Protein AF-A0A451ABX8-F1 (afdb_monomer)

Sequence (111 aa):
MRVTPPGTLITRYYCPTAHCTFSLLPDCLAARMPGTLAEVEEAVRLVEQAPSQEKACDNLRPEKELQGVLRWLRRRLDVVRSCLIILKGLFADRFADCAVTILAFSACLGV

Secondary structure (DSSP, 8-state):
-PPSSTT-PPPEEEETTTTEEEE---HHHHTT--S-HHHHHHHHHHHHHSSSHHHHHHHH-TTS-HHHHHHHHHHHHHHHHHHHHHHHHHTHHHHTT--SSHHHHHHHHT-

Mean predicted aligned error: 7.07 Å

Solvent-accessible surface area (backbone atoms only — not comparable to full-atom values): 6811 Å² total; per-residue (Å²): 132,87,69,53,56,81,85,73,80,68,56,73,45,77,40,76,91,76,73,43,76,51,66,63,69,54,64,65,67,69,67,72,54,75,56,53,71,65,58,52,51,50,56,47,51,47,35,77,74,32,98,36,65,70,65,28,41,66,78,72,49,77,92,49,60,66,72,63,48,50,55,59,47,49,60,50,50,55,52,52,43,51,51,42,51,50,50,32,65,76,39,36,96,81,28,69,87,48,58,79,43,69,71,43,48,27,62,76,71,74,99

Structure (mmCIF, N/CA/C/O backbone):
data_AF-A0A451ABX8-F1
#
_entry.id   AF-A0A451ABX8-F1
#
loop_
_atom_site.group_PDB
_atom_site.id
_atom_site.type_symbol
_atom_site.label_atom_id
_atom_site.label_alt_id
_atom_site.label_comp_id
_atom_site.label_asym_id
_atom_site.label_entity_id
_atom_site.label_seq_id
_atom_site.pdbx_PDB_ins_code
_atom_site.Cartn_x
_atom_site.Cartn_y
_atom_site.Cartn_z
_atom_site.occupancy
_atom_site.B_iso_or_equiv
_atom_site.auth_seq_id
_atom_site.auth_comp_id
_atom_site.auth_asym_id
_atom_site.auth_atom_id
_atom_site.pdbx_PDB_model_num
ATOM 1 N N . MET A 1 1 ? 21.087 3.468 -9.749 1.00 40.34 1 MET A N 1
ATOM 2 C CA . MET A 1 1 ? 20.291 2.836 -8.673 1.00 40.34 1 MET A CA 1
ATOM 3 C C . MET A 1 1 ? 19.511 1.683 -9.288 1.00 40.34 1 MET A C 1
ATOM 5 O O . MET A 1 1 ? 18.764 1.920 -10.228 1.00 40.34 1 MET A O 1
ATOM 9 N N . ARG A 1 2 ? 19.775 0.442 -8.857 1.00 48.91 2 ARG A N 1
ATOM 10 C CA . ARG A 1 2 ? 19.125 -0.773 -9.378 1.00 48.91 2 ARG A CA 1
ATOM 11 C C . ARG A 1 2 ? 17.651 -0.741 -8.952 1.00 48.91 2 ARG A C 1
ATOM 13 O O . ARG A 1 2 ? 17.368 -0.488 -7.786 1.00 48.91 2 ARG A O 1
ATOM 20 N N . VAL A 1 3 ? 16.745 -0.880 -9.913 1.00 58.97 3 VAL A N 1
ATOM 21 C CA . VAL A 1 3 ? 15.292 -0.839 -9.697 1.00 58.97 3 VAL A CA 1
ATOM 22 C C . VAL A 1 3 ? 14.863 -2.079 -8.898 1.00 58.97 3 VAL A C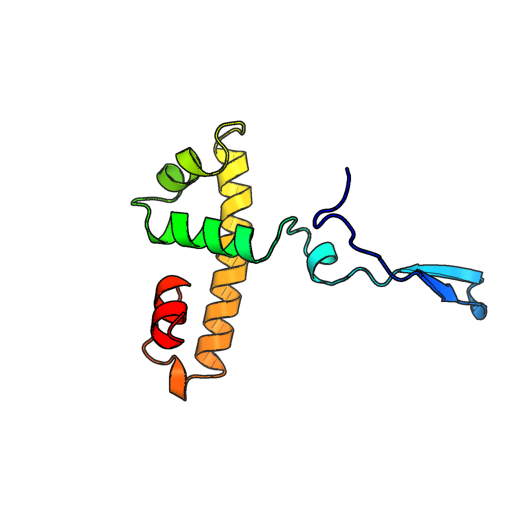 1
ATOM 24 O O . VAL A 1 3 ? 15.369 -3.170 -9.150 1.00 58.97 3 VAL A O 1
ATOM 27 N N . THR A 1 4 ? 13.953 -1.904 -7.939 1.00 61.81 4 THR A N 1
ATOM 28 C CA . THR A 1 4 ? 13.306 -2.981 -7.165 1.00 61.81 4 THR A CA 1
ATOM 29 C C . THR A 1 4 ? 11.886 -3.169 -7.711 1.00 61.81 4 THR A C 1
ATOM 31 O O . THR A 1 4 ? 11.221 -2.147 -7.901 1.00 61.81 4 THR A O 1
ATOM 34 N N . PRO A 1 5 ? 11.403 -4.408 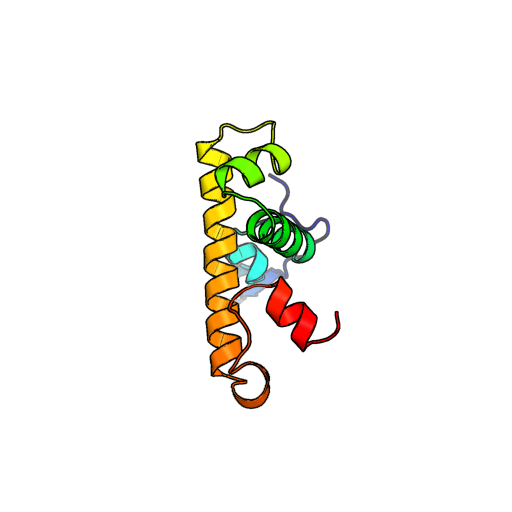-7.943 1.00 63.72 5 PRO A N 1
ATOM 35 C CA . PRO A 1 5 ? 11.988 -5.679 -7.505 1.00 63.72 5 PRO A CA 1
ATOM 36 C C . PRO A 1 5 ? 13.142 -6.198 -8.389 1.00 63.72 5 PRO A C 1
ATOM 38 O O . PRO A 1 5 ? 13.151 -5.967 -9.606 1.00 63.72 5 PRO A O 1
ATOM 41 N N . PRO A 1 6 ? 14.134 -6.897 -7.794 1.00 69.62 6 PRO A N 1
ATOM 42 C CA . PRO A 1 6 ? 15.216 -7.533 -8.542 1.00 69.62 6 PRO A CA 1
ATOM 43 C C . PRO A 1 6 ? 14.666 -8.478 -9.614 1.00 69.62 6 PRO A C 1
ATOM 45 O O . PRO A 1 6 ? 13.716 -9.211 -9.366 1.00 69.62 6 PRO A O 1
ATOM 48 N N . GLY A 1 7 ? 15.273 -8.475 -10.800 1.00 73.06 7 GLY A N 1
ATOM 49 C CA . GLY A 1 7 ? 14.855 -9.351 -11.899 1.00 73.06 7 GLY A CA 1
ATOM 50 C C . GLY A 1 7 ? 13.707 -8.811 -12.753 1.00 73.06 7 GLY A C 1
ATOM 51 O O . GLY A 1 7 ? 13.294 -9.493 -13.685 1.00 73.06 7 GLY A O 1
ATOM 52 N N . THR A 1 8 ? 13.221 -7.587 -12.502 1.00 74.12 8 THR A N 1
ATOM 53 C CA . THR A 1 8 ? 12.209 -6.981 -13.379 1.00 74.12 8 THR A CA 1
ATOM 54 C C . THR A 1 8 ? 12.773 -6.769 -14.785 1.00 74.12 8 THR A C 1
ATOM 56 O O . THR A 1 8 ? 13.687 -5.966 -14.987 1.00 74.12 8 THR A O 1
ATOM 59 N N . LEU A 1 9 ? 12.213 -7.485 -15.759 1.00 77.12 9 LEU A N 1
ATOM 60 C CA . LEU A 1 9 ? 12.510 -7.318 -17.176 1.00 77.12 9 LEU A CA 1
ATOM 61 C C . LEU A 1 9 ? 11.537 -6.294 -17.760 1.00 77.12 9 LEU A C 1
ATOM 63 O O . LEU A 1 9 ? 10.324 -6.449 -17.656 1.00 77.12 9 LEU A O 1
ATOM 67 N N . ILE A 1 10 ? 12.073 -5.235 -18.363 1.00 81.75 10 ILE A N 1
ATOM 68 C CA . ILE A 1 10 ? 11.269 -4.207 -19.026 1.00 81.75 10 ILE A CA 1
ATOM 69 C C . ILE A 1 10 ? 11.292 -4.501 -20.520 1.00 81.75 10 ILE A C 1
ATOM 71 O O . ILE A 1 10 ? 12.354 -4.440 -21.148 1.00 81.75 10 ILE A O 1
ATOM 75 N N . THR A 1 11 ? 10.130 -4.803 -21.094 1.00 84.62 11 THR A N 1
ATOM 76 C CA . THR A 1 11 ? 10.024 -5.072 -22.529 1.00 84.62 11 THR A CA 1
ATOM 77 C C . THR A 1 11 ? 10.423 -3.837 -23.332 1.00 84.62 11 THR A C 1
ATOM 79 O O . THR A 1 11 ? 9.928 -2.728 -23.097 1.00 84.62 11 THR A O 1
ATOM 82 N N . ARG A 1 12 ? 11.325 -4.041 -24.296 1.00 89.56 12 ARG A N 1
ATOM 83 C CA . ARG A 1 12 ? 11.752 -3.034 -25.267 1.00 89.56 12 ARG A CA 1
ATOM 84 C C . ARG A 1 12 ? 11.096 -3.302 -26.610 1.00 89.56 12 ARG A C 1
ATOM 86 O O . ARG A 1 12 ? 11.115 -4.429 -27.089 1.00 89.56 12 ARG A O 1
ATOM 93 N N . TYR A 1 13 ? 10.571 -2.248 -27.216 1.00 92.69 13 TYR A N 1
ATOM 94 C CA . TYR A 1 13 ? 9.921 -2.282 -28.517 1.00 92.69 13 TYR A CA 1
ATOM 95 C C . TYR A 1 13 ? 10.672 -1.366 -29.472 1.00 92.69 13 TYR A C 1
ATOM 97 O O . TYR A 1 13 ? 11.059 -0.260 -29.095 1.00 92.69 13 TYR A O 1
ATOM 105 N N . TYR A 1 14 ? 10.867 -1.822 -30.704 1.00 96.12 14 TYR A N 1
ATOM 106 C CA . TYR A 1 14 ? 11.411 -1.004 -31.779 1.00 96.12 14 TYR A CA 1
ATOM 107 C C . TYR A 1 14 ? 10.272 -0.523 -32.678 1.00 96.12 14 TYR A C 1
ATOM 109 O O . TYR A 1 14 ? 9.470 -1.328 -33.148 1.00 96.12 14 TYR A O 1
ATOM 117 N N . CYS A 1 15 ? 10.202 0.785 -32.914 1.00 96.12 15 CYS A N 1
ATOM 118 C CA . CYS A 1 15 ? 9.309 1.386 -33.893 1.00 96.12 15 CYS A CA 1
ATOM 119 C C . CYS A 1 15 ? 10.094 1.632 -35.192 1.00 96.12 15 CYS A C 1
ATOM 121 O O . CYS A 1 15 ? 10.927 2.543 -35.214 1.00 96.12 15 CYS A O 1
ATOM 123 N N . PRO A 1 16 ? 9.850 0.869 -36.276 1.00 96.75 16 PRO A N 1
ATOM 124 C CA . PRO A 1 16 ? 10.588 1.032 -37.528 1.00 96.75 16 PRO A CA 1
ATOM 125 C C . PRO A 1 16 ? 10.296 2.370 -38.210 1.00 96.75 16 PRO A C 1
ATOM 127 O O . PRO A 1 16 ? 11.212 2.985 -38.734 1.00 96.75 16 PRO A O 1
ATOM 130 N N . THR A 1 17 ? 9.059 2.868 -38.141 1.00 97.56 17 THR A N 1
ATOM 131 C CA . THR A 1 17 ? 8.660 4.143 -38.762 1.00 97.56 17 THR A CA 1
ATOM 132 C C . THR A 1 17 ? 9.343 5.348 -38.121 1.00 97.56 17 THR A C 1
ATOM 134 O O . THR A 1 17 ? 9.760 6.272 -38.810 1.00 97.56 17 THR A O 1
ATOM 137 N N . ALA A 1 18 ? 9.458 5.348 -36.793 1.00 95.56 18 ALA A N 1
ATOM 138 C CA . ALA A 1 18 ? 10.110 6.424 -36.047 1.00 95.56 18 ALA A CA 1
ATOM 139 C C . ALA A 1 18 ? 11.613 6.174 -35.832 1.00 95.56 18 ALA A C 1
ATOM 141 O O . ALA A 1 18 ? 12.283 6.994 -35.209 1.00 95.56 18 ALA A O 1
ATOM 142 N N . HIS A 1 19 ? 12.126 5.029 -36.297 1.00 95.38 19 HIS A N 1
ATOM 143 C CA . HIS A 1 19 ? 13.493 4.558 -36.077 1.00 95.38 19 HIS A CA 1
ATOM 144 C C . HIS A 1 19 ? 13.964 4.676 -34.617 1.00 95.38 19 HIS A C 1
ATOM 146 O O . HIS A 1 19 ? 15.111 5.032 -34.347 1.00 95.38 19 HIS A O 1
ATOM 152 N N . CYS A 1 20 ? 13.088 4.368 -33.657 1.00 96.12 20 CYS A N 1
ATOM 153 C CA . CYS A 1 20 ? 13.379 4.535 -32.236 1.00 96.12 20 CYS A CA 1
ATOM 154 C C . CYS A 1 20 ? 12.983 3.310 -31.408 1.00 96.12 20 CYS A C 1
ATOM 156 O O . CYS A 1 20 ? 12.086 2.545 -31.764 1.00 96.12 20 CYS A O 1
ATOM 158 N N . THR A 1 21 ? 13.659 3.136 -30.274 1.00 94.56 21 THR A N 1
ATOM 159 C CA . THR A 1 21 ? 13.332 2.103 -29.288 1.00 94.56 21 THR A CA 1
ATOM 160 C C . THR A 1 21 ? 12.639 2.753 -28.103 1.00 94.56 21 THR A C 1
ATOM 162 O O . THR A 1 21 ? 13.173 3.690 -27.511 1.00 94.56 21 THR A O 1
ATOM 165 N N . PHE A 1 22 ? 11.485 2.222 -27.716 1.00 90.25 22 PHE A N 1
ATOM 166 C CA . PHE A 1 22 ? 10.775 2.620 -26.506 1.00 90.25 22 PHE A CA 1
ATOM 167 C C . PHE A 1 22 ? 10.597 1.426 -25.567 1.00 90.25 22 PHE A C 1
ATOM 169 O O . PHE A 1 22 ? 10.915 0.279 -25.889 1.00 90.25 22 PHE A O 1
ATOM 176 N N . SER A 1 23 ? 10.171 1.691 -24.340 1.00 84.81 23 SER A N 1
ATOM 177 C CA . SER A 1 23 ? 9.953 0.666 -23.321 1.00 84.81 23 SER A CA 1
ATOM 178 C C . SER A 1 23 ? 8.610 0.907 -22.660 1.00 84.81 23 SER A C 1
ATOM 180 O O . SER A 1 23 ? 8.269 2.054 -22.380 1.00 84.81 23 SER A O 1
ATOM 182 N N . LEU A 1 24 ? 7.862 -0.163 -22.401 1.00 82.50 24 LEU A N 1
ATOM 183 C CA . LEU A 1 24 ? 6.648 -0.081 -21.594 1.00 82.50 24 LEU A CA 1
ATOM 184 C C . LEU A 1 24 ? 7.043 -0.390 -20.157 1.00 82.50 24 LEU A C 1
ATOM 186 O O . LEU A 1 24 ? 7.232 -1.548 -19.786 1.00 82.50 24 LEU A O 1
ATOM 190 N N . LEU A 1 25 ? 7.272 0.666 -19.380 1.00 78.69 25 LEU A N 1
ATOM 191 C CA . LEU A 1 25 ? 7.582 0.523 -17.967 1.00 78.69 25 LEU A CA 1
ATOM 192 C C . LEU A 1 25 ? 6.312 0.033 -17.251 1.00 78.69 25 LEU A C 1
ATOM 194 O O . LEU A 1 25 ? 5.286 0.695 -17.388 1.00 78.69 25 LEU A O 1
ATOM 198 N N . PRO A 1 26 ? 6.353 -1.082 -16.499 1.00 72.31 26 PRO A N 1
ATOM 199 C CA . PRO A 1 26 ? 5.215 -1.499 -15.689 1.00 72.31 26 PRO A CA 1
ATOM 200 C C . PRO A 1 26 ? 4.755 -0.367 -14.768 1.00 72.31 26 PRO A C 1
ATOM 202 O O . PRO A 1 26 ? 5.595 0.317 -14.175 1.00 72.31 26 PRO A O 1
ATOM 205 N N . ASP A 1 27 ? 3.443 -0.202 -14.603 1.00 68.19 27 ASP A N 1
ATOM 206 C CA . ASP A 1 27 ? 2.872 0.896 -13.812 1.00 68.19 27 ASP A CA 1
ATOM 207 C C . ASP A 1 27 ? 3.404 0.923 -12.377 1.00 68.19 27 ASP A C 1
ATOM 209 O O . ASP A 1 27 ? 3.664 1.993 -11.830 1.00 68.19 27 ASP A O 1
ATOM 213 N N . CYS A 1 28 ? 3.677 -0.243 -11.784 1.00 65.12 28 CYS A N 1
ATOM 214 C CA . CYS A 1 28 ? 4.282 -0.336 -10.455 1.00 65.12 28 CYS A CA 1
ATOM 215 C C . CYS A 1 28 ? 5.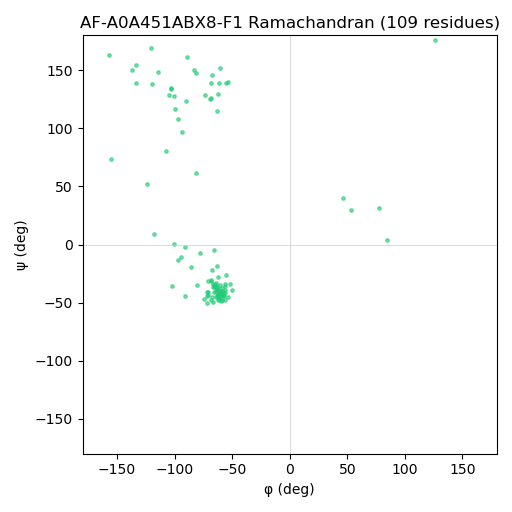677 0.317 -10.384 1.00 65.12 28 CYS A C 1
ATOM 217 O O . CYS A 1 28 ? 6.019 0.946 -9.382 1.00 65.12 28 CYS A O 1
ATOM 219 N N . LEU A 1 29 ? 6.464 0.241 -11.462 1.00 70.50 29 LEU A N 1
ATOM 220 C CA . LEU A 1 29 ? 7.752 0.923 -11.578 1.00 70.50 29 LEU A CA 1
ATOM 221 C C . LEU A 1 29 ? 7.585 2.402 -11.960 1.00 70.50 29 LEU A C 1
ATOM 223 O O . LEU A 1 29 ? 8.345 3.251 -11.485 1.00 70.50 29 LEU A O 1
ATOM 227 N N . ALA A 1 30 ? 6.584 2.726 -12.782 1.00 73.06 30 ALA A N 1
ATOM 228 C CA . ALA A 1 30 ? 6.267 4.097 -13.184 1.00 73.06 30 ALA A CA 1
ATOM 229 C C . ALA A 1 30 ? 5.720 4.946 -12.023 1.00 73.06 30 ALA A C 1
ATOM 231 O O . ALA A 1 30 ? 6.025 6.136 -11.934 1.00 73.06 30 ALA A O 1
ATOM 232 N N . ALA A 1 31 ? 5.007 4.326 -11.079 1.00 71.19 31 ALA A N 1
ATOM 233 C CA . ALA A 1 31 ? 4.437 4.959 -9.890 1.00 71.19 31 ALA A CA 1
ATOM 234 C C . ALA A 1 31 ? 5.490 5.481 -8.894 1.00 71.19 31 ALA A C 1
ATOM 236 O O . ALA A 1 31 ? 5.142 6.110 -7.893 1.00 71.19 31 ALA A O 1
ATOM 237 N N . ARG A 1 32 ? 6.789 5.234 -9.138 1.00 70.88 32 ARG A N 1
ATOM 238 C CA . ARG A 1 32 ? 7.906 5.638 -8.260 1.00 70.88 32 ARG A CA 1
ATOM 239 C C . ARG A 1 32 ? 7.717 5.177 -6.808 1.00 70.88 32 ARG A C 1
ATOM 241 O O . ARG A 1 32 ? 8.222 5.814 -5.879 1.00 70.88 32 ARG A O 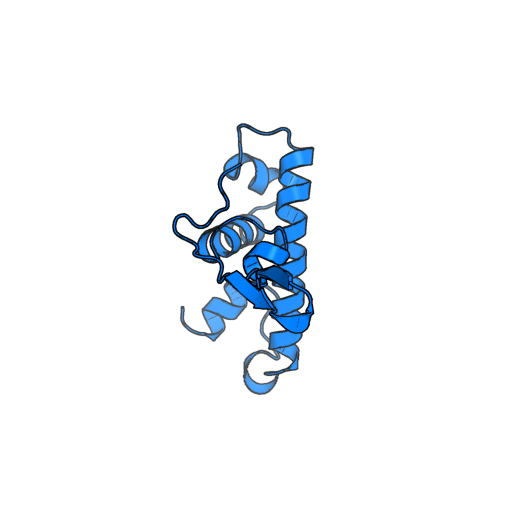1
ATOM 248 N N . MET A 1 33 ? 7.028 4.052 -6.618 1.00 75.38 33 MET A N 1
ATOM 249 C CA . MET A 1 33 ? 6.862 3.372 -5.339 1.00 75.38 33 MET A CA 1
ATOM 250 C C . MET A 1 33 ? 7.716 2.098 -5.351 1.00 75.38 33 MET A C 1
ATOM 252 O O . MET A 1 33 ? 7.206 1.020 -5.628 1.00 75.38 33 MET A O 1
ATOM 256 N N . PRO A 1 34 ? 9.037 2.204 -5.103 1.00 72.88 34 PRO A N 1
ATOM 257 C CA . PRO A 1 34 ? 9.906 1.035 -5.111 1.00 72.88 34 PRO A CA 1
ATOM 258 C C . PRO A 1 34 ? 9.565 0.122 -3.936 1.00 72.88 34 PRO A C 1
ATOM 260 O O . PRO A 1 34 ? 9.258 0.620 -2.850 1.00 72.88 34 PRO A O 1
ATOM 263 N N . GLY A 1 35 ? 9.702 -1.182 -4.138 1.00 77.12 35 GLY A N 1
ATOM 264 C CA . GLY A 1 35 ? 9.439 -2.201 -3.126 1.00 77.12 35 GLY A CA 1
ATOM 265 C C . GLY A 1 35 ? 8.456 -3.252 -3.622 1.00 77.12 35 GLY A C 1
ATOM 266 O O . GLY A 1 35 ? 7.946 -3.159 -4.739 1.00 77.12 35 GLY A O 1
ATOM 267 N N . THR A 1 36 ? 8.220 -4.271 -2.808 1.00 81.69 36 THR A N 1
ATOM 268 C CA . THR A 1 36 ? 7.203 -5.293 -3.089 1.00 81.69 36 THR A CA 1
ATOM 269 C C . THR A 1 36 ? 5.848 -4.887 -2.510 1.00 81.69 36 THR A C 1
ATOM 271 O O . THR A 1 36 ? 5.770 -4.041 -1.619 1.00 81.69 36 THR A O 1
ATOM 274 N N . LEU A 1 37 ? 4.765 -5.507 -2.993 1.00 84.25 37 LEU A N 1
ATOM 275 C CA . LEU A 1 37 ? 3.439 -5.321 -2.395 1.00 84.25 37 LEU A CA 1
ATOM 276 C C . LEU A 1 37 ? 3.441 -5.722 -0.911 1.00 84.25 37 LEU A C 1
ATOM 278 O O . LEU A 1 37 ? 2.906 -4.985 -0.092 1.00 84.25 37 LEU A O 1
ATOM 282 N N . ALA A 1 38 ? 4.124 -6.818 -0.567 1.00 87.50 38 ALA A N 1
ATOM 283 C CA . ALA A 1 38 ? 4.266 -7.287 0.811 1.00 87.50 38 ALA A CA 1
ATOM 284 C C . ALA A 1 38 ? 4.972 -6.259 1.713 1.00 87.50 38 ALA A C 1
ATOM 286 O O . ALA A 1 38 ? 4.546 -6.032 2.837 1.00 87.50 38 ALA A O 1
ATOM 287 N N . GLU A 1 39 ? 6.014 -5.583 1.219 1.00 87.25 39 GLU A N 1
ATOM 288 C CA . GLU A 1 39 ? 6.679 -4.505 1.968 1.00 87.25 39 GLU A CA 1
ATOM 289 C C . GLU A 1 39 ? 5.767 -3.289 2.182 1.00 87.25 39 GLU A C 1
ATOM 291 O O . GLU A 1 39 ? 5.858 -2.614 3.208 1.00 87.25 39 GLU A O 1
ATOM 296 N N . VAL A 1 40 ? 4.913 -2.969 1.204 1.00 89.69 40 VAL A N 1
ATOM 297 C CA . VAL A 1 40 ? 3.931 -1.885 1.338 1.00 89.69 40 VAL A CA 1
ATOM 298 C C . VAL A 1 40 ? 2.870 -2.261 2.366 1.00 89.69 40 VAL A C 1
ATOM 300 O O . VAL A 1 40 ? 2.587 -1.458 3.251 1.00 89.69 40 VAL A O 1
ATOM 303 N N . GLU A 1 41 ? 2.325 -3.472 2.268 1.00 91.31 41 GLU A N 1
ATOM 304 C CA . GLU A 1 41 ? 1.332 -4.006 3.198 1.00 91.31 41 GLU A CA 1
ATOM 305 C C . GLU A 1 41 ? 1.869 -4.033 4.630 1.00 91.31 41 GLU A C 1
ATOM 307 O O . GLU A 1 41 ? 1.224 -3.512 5.537 1.00 91.31 41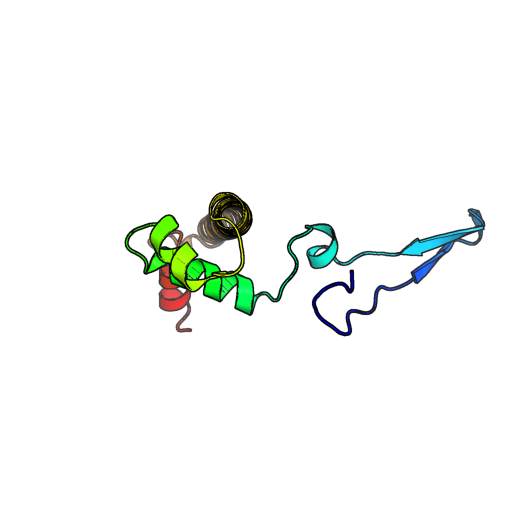 GLU A O 1
ATOM 312 N N . GLU A 1 42 ? 3.085 -4.543 4.825 1.00 91.44 42 GLU A N 1
ATOM 313 C CA . GLU A 1 42 ? 3.722 -4.602 6.137 1.00 91.44 42 GLU A CA 1
ATOM 314 C C . GLU A 1 42 ? 3.936 -3.212 6.739 1.00 91.44 42 GLU A C 1
ATOM 316 O O . GLU A 1 42 ? 3.617 -2.975 7.904 1.00 91.44 42 GLU A O 1
ATOM 321 N N . ALA A 1 43 ? 4.395 -2.250 5.933 1.00 91.06 43 ALA A N 1
ATOM 322 C CA . ALA A 1 43 ? 4.556 -0.878 6.397 1.00 91.06 43 ALA A CA 1
ATOM 323 C C . ALA A 1 43 ? 3.224 -0.246 6.828 1.00 91.06 43 ALA A C 1
ATOM 325 O O . ALA A 1 43 ? 3.193 0.508 7.799 1.00 91.06 43 ALA A O 1
ATOM 326 N N . VAL A 1 44 ? 2.128 -0.544 6.125 1.00 93.69 44 VAL A N 1
ATOM 327 C CA . VAL A 1 44 ? 0.795 -0.054 6.494 1.00 93.69 44 VAL A CA 1
ATOM 328 C C . VAL A 1 44 ? 0.290 -0.746 7.760 1.00 93.69 44 VAL A C 1
ATOM 330 O O . VAL A 1 44 ? -0.178 -0.053 8.660 1.00 93.69 44 VAL A O 1
ATOM 333 N N . ARG A 1 45 ? 0.451 -2.070 7.888 1.00 93.56 45 ARG A N 1
ATOM 334 C CA . ARG A 1 45 ? 0.067 -2.816 9.101 1.00 93.56 45 ARG A CA 1
ATOM 335 C C . ARG A 1 45 ? 0.761 -2.284 10.348 1.00 93.56 45 ARG A C 1
ATOM 337 O O . ARG A 1 45 ? 0.101 -2.058 11.359 1.00 93.56 45 ARG A O 1
ATOM 344 N N . LEU A 1 46 ? 2.063 -2.015 10.259 1.00 92.50 46 LEU A N 1
ATOM 345 C CA . LEU A 1 46 ? 2.827 -1.422 11.358 1.00 92.50 46 LEU A CA 1
ATOM 346 C C . LEU A 1 46 ? 2.262 -0.065 11.792 1.00 92.50 46 LEU A C 1
ATOM 348 O O . LEU A 1 46 ? 2.232 0.227 12.983 1.00 92.50 46 LEU A O 1
ATOM 352 N N . VAL A 1 47 ? 1.789 0.758 10.852 1.00 93.62 47 VAL A N 1
ATOM 353 C CA . VAL A 1 47 ? 1.155 2.046 11.174 1.00 93.62 47 VAL A CA 1
ATOM 354 C C . VAL A 1 47 ? -0.219 1.868 11.798 1.00 93.62 47 VAL A C 1
ATOM 356 O O . VAL A 1 47 ? -0.521 2.549 12.772 1.00 93.62 47 VAL A O 1
ATOM 35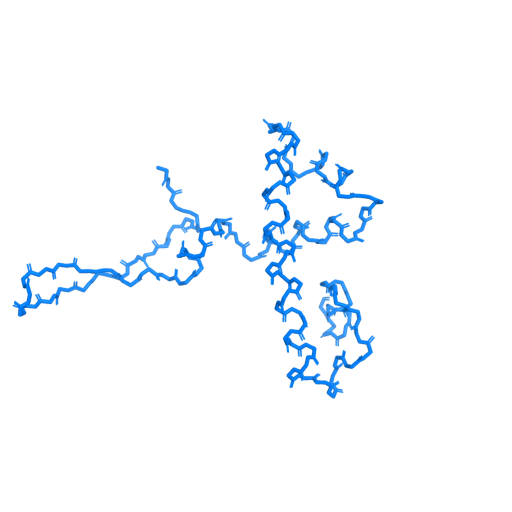9 N N . GLU A 1 48 ? -1.048 0.980 11.252 1.00 94.38 48 GLU A N 1
ATOM 360 C CA . GLU A 1 48 ? -2.403 0.732 11.759 1.00 94.38 48 GLU A CA 1
ATOM 361 C C . GLU A 1 48 ? -2.400 0.194 13.199 1.00 94.38 48 GLU A C 1
ATOM 363 O O . GLU A 1 48 ? -3.350 0.434 13.940 1.00 94.38 48 GLU A O 1
ATOM 368 N N . GLN A 1 49 ? -1.331 -0.499 13.606 1.00 92.62 49 GLN A N 1
ATOM 369 C CA . GLN A 1 49 ? -1.153 -1.044 14.958 1.00 92.62 49 GLN A CA 1
ATOM 370 C C . GLN A 1 49 ? -0.351 -0.127 15.894 1.00 92.62 49 GLN A C 1
ATOM 372 O O . GLN A 1 49 ? -0.282 -0.381 17.098 1.00 92.62 49 GLN A O 1
ATOM 377 N N . ALA A 1 50 ? 0.274 0.928 15.371 1.00 92.12 50 ALA A N 1
ATOM 378 C CA . ALA A 1 50 ? 1.063 1.851 16.171 1.00 92.12 50 ALA A CA 1
ATOM 379 C C . ALA A 1 50 ? 0.181 2.922 16.837 1.00 92.12 50 ALA A C 1
ATOM 381 O O . ALA A 1 50 ? -0.816 3.363 16.266 1.00 92.12 50 ALA A O 1
ATOM 382 N N . PRO A 1 51 ? 0.586 3.439 18.012 1.00 91.38 51 PRO A N 1
ATOM 383 C CA . PRO A 1 51 ? -0.119 4.546 18.658 1.00 91.38 51 PRO A CA 1
ATOM 384 C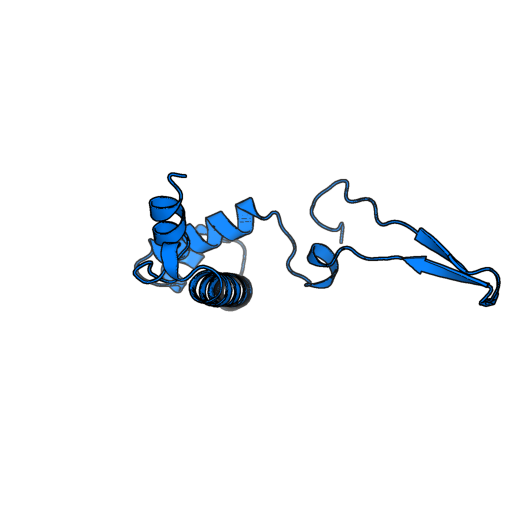 C . PRO A 1 51 ? 0.006 5.867 17.879 1.00 91.38 51 PRO A C 1
ATOM 386 O O . PRO A 1 51 ? -0.807 6.769 18.067 1.00 91.38 51 PRO A O 1
ATOM 389 N N . SER A 1 52 ? 1.026 6.006 17.023 1.00 88.88 52 SER A N 1
ATOM 390 C CA . SER A 1 52 ? 1.186 7.142 16.110 1.00 88.88 52 SER A CA 1
ATOM 391 C C . SER A 1 52 ? 2.065 6.779 14.906 1.00 88.88 52 SER A C 1
ATOM 393 O O . SER A 1 52 ? 2.823 5.805 14.944 1.00 88.88 52 SER A O 1
ATOM 395 N N . GLN A 1 53 ? 2.011 7.588 13.840 1.00 88.12 53 GLN A N 1
ATOM 396 C CA . GLN A 1 53 ? 2.869 7.393 12.660 1.00 88.12 53 GLN A CA 1
ATOM 397 C C . GLN A 1 53 ? 4.355 7.564 12.996 1.00 88.12 53 GLN A C 1
ATOM 399 O O . GLN A 1 53 ? 5.195 6.842 12.464 1.00 88.12 53 GLN A O 1
ATOM 404 N N . GLU A 1 54 ? 4.691 8.497 13.886 1.00 86.50 54 GLU A N 1
ATOM 405 C CA . GLU A 1 54 ? 6.059 8.727 14.357 1.00 86.50 54 GLU A CA 1
ATOM 406 C C . GLU A 1 54 ? 6.593 7.487 15.073 1.00 86.50 54 GLU A C 1
ATOM 408 O O . GLU A 1 54 ? 7.701 7.045 14.787 1.00 86.50 54 GLU A O 1
ATOM 413 N N . LYS A 1 55 ? 5.771 6.863 15.927 1.00 85.44 55 LYS A N 1
ATOM 414 C CA . LYS A 1 55 ? 6.134 5.621 16.618 1.00 85.44 55 LYS A CA 1
ATOM 415 C C . LYS A 1 55 ? 6.293 4.436 15.673 1.00 85.44 55 LYS A C 1
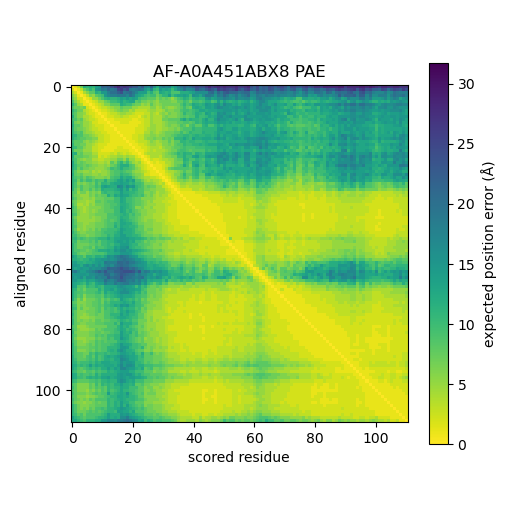ATOM 417 O O . LYS A 1 55 ? 7.161 3.601 15.896 1.00 85.44 55 LYS A O 1
ATOM 422 N N . ALA A 1 56 ? 5.513 4.375 14.596 1.00 87.19 56 ALA A N 1
ATOM 423 C CA . ALA A 1 56 ? 5.739 3.391 13.540 1.00 87.19 56 ALA A CA 1
ATOM 424 C C . ALA A 1 56 ? 7.070 3.629 12.801 1.00 87.19 56 ALA A C 1
ATOM 426 O O . ALA A 1 56 ? 7.739 2.671 12.413 1.00 87.19 56 ALA A O 1
ATOM 427 N N . CYS A 1 57 ? 7.481 4.891 12.617 1.00 84.38 57 CYS A N 1
ATOM 428 C CA . CYS A 1 57 ? 8.727 5.220 11.918 1.00 84.38 57 CYS A CA 1
ATOM 429 C C . CYS A 1 57 ? 9.974 4.717 12.651 1.00 84.38 57 CYS A C 1
ATOM 431 O O . CYS A 1 57 ? 10.910 4.299 11.966 1.00 84.38 57 CYS A O 1
ATOM 433 N N . ASP A 1 58 ? 9.955 4.690 13.991 1.00 80.81 58 ASP A N 1
ATOM 434 C CA . ASP A 1 58 ? 11.041 4.145 14.825 1.00 80.81 58 ASP A CA 1
ATOM 435 C C . ASP A 1 58 ? 11.424 2.711 14.385 1.00 80.81 58 ASP A C 1
ATOM 437 O O . ASP A 1 58 ? 12.598 2.345 14.402 1.00 80.81 58 ASP A O 1
ATOM 441 N N . ASN A 1 59 ? 10.448 1.922 13.913 1.00 75.62 59 ASN A N 1
ATOM 442 C CA . ASN A 1 59 ? 10.624 0.513 13.542 1.00 75.62 59 ASN A CA 1
ATOM 443 C C . ASN A 1 59 ? 10.851 0.271 12.037 1.00 75.62 59 ASN A C 1
ATOM 445 O O . ASN A 1 59 ? 11.215 -0.836 11.645 1.00 75.62 59 ASN A O 1
ATOM 449 N N . LEU A 1 60 ? 10.608 1.265 11.173 1.00 75.12 60 LEU A N 1
ATOM 450 C CA . LEU A 1 60 ? 10.566 1.065 9.716 1.00 75.12 60 LEU A CA 1
ATOM 451 C C . LEU A 1 60 ? 11.915 1.280 9.024 1.00 75.12 60 LEU A C 1
ATOM 453 O O . LEU A 1 60 ? 12.255 0.529 8.109 1.00 75.12 60 LEU A O 1
ATOM 457 N N . ARG A 1 61 ? 12.641 2.344 9.390 1.00 69.81 61 ARG A N 1
ATOM 458 C CA . ARG A 1 61 ? 13.910 2.751 8.753 1.00 69.81 61 ARG A CA 1
ATOM 459 C C . ARG A 1 61 ? 14.779 3.569 9.717 1.00 69.81 61 ARG A C 1
ATOM 461 O O . ARG A 1 61 ? 14.876 4.789 9.547 1.00 69.81 61 ARG A O 1
ATOM 468 N N . PRO A 1 62 ? 15.399 2.934 10.724 1.00 64.69 62 PRO A N 1
ATOM 469 C CA . PRO A 1 62 ? 16.173 3.638 11.748 1.00 64.69 62 PRO A CA 1
ATOM 470 C C . PRO A 1 62 ? 17.395 4.381 11.180 1.00 64.69 62 PRO A C 1
ATOM 472 O O . PRO A 1 62 ? 17.917 5.294 11.810 1.00 64.69 62 PRO A O 1
ATOM 475 N N . GLU A 1 63 ? 17.850 4.028 9.975 1.00 70.38 63 GLU A N 1
ATOM 476 C CA . GLU A 1 63 ? 18.994 4.643 9.300 1.00 70.38 63 GLU A CA 1
ATOM 477 C C . GLU A 1 63 ? 18.697 6.003 8.644 1.00 70.38 63 GLU A C 1
ATOM 479 O O . GLU A 1 63 ? 19.606 6.650 8.119 1.00 70.38 63 GLU A O 1
ATOM 484 N N . LYS A 1 64 ? 17.429 6.429 8.604 1.00 69.88 64 LYS A N 1
ATOM 485 C CA . LYS A 1 64 ? 16.996 7.644 7.903 1.00 69.88 64 LYS A CA 1
ATOM 486 C C . LYS A 1 64 ? 16.466 8.699 8.862 1.00 69.88 64 LYS A C 1
ATOM 488 O O . LYS A 1 64 ? 15.832 8.396 9.861 1.00 69.88 64 LYS A O 1
ATOM 493 N N . GLU A 1 65 ? 16.664 9.961 8.488 1.00 83.06 65 GLU A N 1
ATOM 494 C CA . GLU A 1 65 ? 16.070 11.095 9.195 1.00 83.06 65 GLU A CA 1
ATOM 495 C C . GLU A 1 65 ? 14.530 11.014 9.151 1.00 83.06 65 GLU A C 1
ATOM 497 O O . GLU A 1 65 ? 13.936 10.636 8.130 1.00 83.06 65 GLU A O 1
ATOM 502 N N . LEU A 1 66 ? 13.892 11.341 10.279 1.00 81.75 66 LEU A N 1
ATOM 503 C CA . LEU A 1 66 ? 12.473 11.101 10.544 1.00 81.75 66 LEU A CA 1
ATOM 504 C C . LEU A 1 66 ? 11.555 11.729 9.486 1.00 81.75 66 LEU A C 1
ATOM 506 O O . LEU A 1 66 ? 10.612 11.076 9.034 1.00 81.75 66 LEU A O 1
ATOM 510 N N . GLN A 1 67 ? 11.833 12.955 9.026 1.00 83.81 67 GLN A N 1
ATOM 511 C CA . GLN A 1 67 ? 11.012 13.599 7.990 1.00 83.81 67 GLN A CA 1
ATOM 512 C C . GLN A 1 67 ? 11.072 12.843 6.659 1.00 83.81 67 GLN A C 1
ATOM 514 O O . GLN A 1 67 ? 10.074 12.749 5.932 1.00 83.81 67 GLN A O 1
ATOM 519 N N . GLY A 1 68 ? 12.232 12.267 6.335 1.00 83.94 68 GLY A N 1
ATOM 520 C CA . GLY A 1 68 ? 12.405 11.391 5.180 1.00 83.94 68 GLY A CA 1
ATOM 521 C C . GLY A 1 68 ? 11.550 10.124 5.267 1.00 83.94 68 GLY A C 1
ATOM 522 O O . GLY A 1 68 ? 10.895 9.758 4.283 1.00 83.94 68 GLY A O 1
ATOM 523 N N . VAL A 1 69 ? 11.518 9.481 6.439 1.00 85.25 69 VAL A N 1
ATOM 524 C CA . VAL A 1 69 ? 10.719 8.267 6.688 1.00 85.25 69 VAL A CA 1
ATOM 525 C C . VAL A 1 69 ? 9.226 8.578 6.655 1.00 85.25 69 VAL A C 1
ATOM 527 O O . VAL A 1 69 ? 8.485 7.904 5.941 1.00 85.25 69 VAL A O 1
ATOM 530 N N . LEU A 1 70 ? 8.789 9.658 7.307 1.00 88.75 70 LEU A N 1
ATOM 531 C CA . LEU A 1 70 ? 7.390 10.090 7.300 1.00 88.75 70 LEU A CA 1
ATOM 532 C C . LEU A 1 70 ? 6.887 10.384 5.885 1.00 88.75 70 LEU A C 1
ATOM 534 O O . LEU A 1 70 ? 5.798 9.959 5.508 1.00 88.75 70 LEU A O 1
ATOM 538 N N . ARG A 1 71 ? 7.683 11.067 5.052 1.00 87.56 71 ARG A N 1
ATOM 539 C CA . ARG A 1 71 ? 7.308 11.327 3.652 1.00 87.56 71 ARG A CA 1
ATOM 540 C C . ARG A 1 71 ? 7.201 10.037 2.841 1.00 87.56 71 ARG A C 1
ATOM 542 O O . ARG A 1 71 ? 6.303 9.903 2.010 1.00 87.56 71 ARG A O 1
ATOM 549 N N . TRP A 1 72 ? 8.130 9.108 3.051 1.00 87.25 72 TRP A N 1
ATOM 550 C CA . TRP A 1 72 ? 8.119 7.796 2.406 1.00 87.25 72 TRP A CA 1
ATOM 551 C C . TRP A 1 72 ? 6.894 6.964 2.814 1.00 87.25 72 TRP A C 1
ATOM 553 O O . TRP A 1 72 ? 6.302 6.300 1.958 1.00 87.25 72 TRP A O 1
ATOM 563 N N . LEU A 1 73 ? 6.503 7.053 4.087 1.00 89.62 73 LEU A N 1
ATOM 564 C CA . LEU A 1 73 ? 5.372 6.351 4.678 1.00 89.62 73 LEU A CA 1
ATOM 565 C C . LEU A 1 73 ? 4.032 6.924 4.207 1.00 89.62 73 LEU A C 1
ATOM 567 O O . LEU A 1 73 ? 3.204 6.181 3.689 1.00 89.62 73 LEU A O 1
ATOM 571 N N . ARG A 1 74 ? 3.847 8.249 4.287 1.00 90.38 74 ARG A N 1
ATOM 572 C CA . ARG A 1 74 ? 2.610 8.929 3.858 1.00 90.38 74 ARG A CA 1
ATOM 573 C C . ARG A 1 74 ? 2.226 8.575 2.426 1.00 90.38 74 ARG A C 1
ATOM 575 O O . ARG A 1 74 ? 1.099 8.173 2.184 1.00 90.38 74 ARG A O 1
ATOM 582 N N . ARG A 1 75 ? 3.193 8.576 1.501 1.00 88.75 75 ARG A N 1
ATOM 583 C CA . ARG A 1 75 ? 2.953 8.180 0.100 1.00 88.75 75 ARG A CA 1
ATOM 584 C C . ARG A 1 75 ? 2.355 6.779 -0.048 1.00 88.75 75 ARG A C 1
ATOM 586 O O . ARG A 1 75 ? 1.578 6.556 -0.966 1.00 88.75 75 ARG A O 1
ATOM 593 N N . ARG A 1 76 ? 2.745 5.831 0.809 1.00 90.94 76 ARG A N 1
ATOM 594 C CA . ARG A 1 76 ? 2.197 4.465 0.800 1.00 90.94 76 ARG A CA 1
ATOM 595 C C . ARG A 1 76 ? 0.797 4.437 1.387 1.00 90.94 76 ARG A C 1
ATOM 597 O O . ARG A 1 76 ? -0.099 3.881 0.763 1.00 90.94 76 ARG A O 1
ATOM 604 N N . LEU A 1 77 ? 0.614 5.082 2.538 1.00 92.75 77 LEU A N 1
ATOM 605 C CA . LEU A 1 77 ? -0.680 5.168 3.211 1.00 92.75 77 LEU A CA 1
ATOM 606 C C . LEU A 1 77 ? -1.738 5.819 2.313 1.00 92.75 77 LEU A C 1
ATOM 608 O O . LEU A 1 77 ? -2.839 5.292 2.204 1.00 92.75 77 LEU A O 1
ATOM 612 N N . ASP A 1 78 ? -1.397 6.909 1.624 1.00 92.12 78 ASP A N 1
ATOM 613 C CA . ASP A 1 78 ? -2.329 7.636 0.756 1.00 92.12 78 ASP A CA 1
ATOM 614 C C . ASP A 1 78 ? -2.811 6.772 -0.417 1.00 92.12 78 ASP A C 1
ATOM 616 O O . ASP A 1 78 ? -4.008 6.729 -0.712 1.00 92.12 78 ASP A O 1
ATOM 620 N N . VAL A 1 79 ? -1.894 6.042 -1.063 1.00 90.31 79 VAL A N 1
ATOM 621 C CA . VAL A 1 79 ? -2.223 5.142 -2.180 1.00 90.31 79 VAL A CA 1
ATOM 622 C C . VAL A 1 79 ? -3.079 3.978 -1.698 1.00 90.31 79 VAL A C 1
ATOM 624 O O . VAL A 1 79 ? -4.143 3.737 -2.264 1.00 90.31 79 VAL A O 1
ATOM 627 N N . VAL A 1 80 ? -2.666 3.296 -0.625 1.00 93.31 80 VAL A N 1
ATOM 628 C CA . VAL A 1 80 ? -3.420 2.165 -0.067 1.00 93.31 80 VAL A CA 1
ATOM 629 C C . VAL A 1 80 ? -4.814 2.610 0.357 1.00 93.31 80 VAL A C 1
ATOM 631 O O . VAL A 1 80 ? -5.798 2.001 -0.053 1.00 93.31 80 VAL A O 1
ATOM 634 N N . ARG A 1 81 ? -4.927 3.710 1.107 1.00 95.44 81 ARG A N 1
ATOM 635 C CA . ARG A 1 81 ? -6.217 4.235 1.560 1.00 95.44 81 ARG A CA 1
ATOM 636 C C . ARG A 1 81 ? -7.130 4.570 0.385 1.00 95.44 81 ARG A C 1
ATOM 638 O O . ARG A 1 81 ? -8.304 4.218 0.418 1.00 95.44 81 ARG A O 1
ATOM 645 N N . SER A 1 82 ? -6.594 5.203 -0.658 1.00 95.12 82 SER A N 1
ATOM 646 C CA . SER A 1 82 ? -7.358 5.512 -1.872 1.00 95.12 82 SER A CA 1
ATOM 647 C C . SER A 1 82 ? -7.875 4.240 -2.548 1.00 95.12 82 SER A C 1
ATOM 649 O O . SER A 1 82 ? -9.055 4.161 -2.882 1.00 95.12 82 SER A O 1
ATOM 651 N N . CYS A 1 83 ? -7.031 3.213 -2.683 1.00 93.94 83 CYS A N 1
ATOM 652 C CA . CYS A 1 83 ? -7.437 1.917 -3.225 1.00 93.94 83 CYS A CA 1
ATOM 653 C C . CYS A 1 83 ? -8.518 1.243 -2.370 1.00 93.94 83 CYS A C 1
ATOM 655 O O . CYS A 1 83 ? -9.506 0.768 -2.921 1.00 93.94 83 CYS A O 1
ATOM 657 N N . LEU A 1 84 ? -8.378 1.235 -1.042 1.00 96.38 84 LEU A N 1
ATOM 658 C CA . LEU A 1 84 ? -9.370 0.644 -0.140 1.00 96.38 84 LEU A CA 1
ATOM 659 C C . LEU A 1 84 ? -10.719 1.375 -0.208 1.00 96.38 84 LEU A C 1
ATOM 661 O O . LEU A 1 84 ? -11.757 0.723 -0.197 1.00 96.38 84 LEU A O 1
ATOM 665 N N . ILE A 1 85 ? -10.729 2.708 -0.341 1.00 97.62 85 ILE A N 1
ATOM 666 C CA . ILE A 1 85 ? -11.965 3.484 -0.557 1.00 97.62 85 ILE A CA 1
ATOM 667 C C . ILE A 1 85 ? -12.642 3.062 -1.862 1.00 97.62 85 ILE A C 1
ATOM 669 O O . ILE A 1 85 ? -13.847 2.814 -1.877 1.00 97.62 85 ILE A O 1
ATOM 673 N N . ILE A 1 86 ? -11.870 2.956 -2.946 1.00 97.25 86 ILE A N 1
ATOM 674 C CA . ILE A 1 86 ? -12.389 2.543 -4.253 1.00 97.25 86 ILE A CA 1
ATOM 675 C C . ILE A 1 86 ? -12.957 1.124 -4.170 1.00 97.25 86 ILE A C 1
ATOM 677 O O . ILE A 1 86 ? -14.088 0.899 -4.588 1.00 97.25 86 ILE A O 1
ATOM 681 N N . LEU A 1 87 ? -12.221 0.178 -3.582 1.00 95.81 87 LEU A N 1
ATOM 682 C CA . LEU A 1 87 ? -12.675 -1.205 -3.417 1.00 95.81 87 LEU A CA 1
ATOM 683 C C . LEU A 1 87 ? -13.931 -1.297 -2.547 1.00 95.81 87 LEU A C 1
ATOM 685 O O . LEU A 1 87 ? -14.859 -2.021 -2.901 1.00 95.81 87 LEU A O 1
ATOM 689 N N . LYS A 1 88 ? -13.996 -0.527 -1.455 1.00 97.38 88 LYS A N 1
ATOM 690 C CA . LYS A 1 88 ? -15.186 -0.431 -0.603 1.00 97.38 88 LYS A CA 1
ATOM 691 C C . LYS A 1 88 ? -16.410 0.030 -1.394 1.00 97.38 88 LYS A C 1
ATOM 693 O O . LYS A 1 88 ? -17.487 -0.524 -1.212 1.00 97.38 88 LYS A O 1
ATOM 698 N N . GLY A 1 89 ? -16.244 1.030 -2.262 1.00 96.94 89 GLY A N 1
ATOM 699 C CA . GLY A 1 89 ? -17.322 1.557 -3.101 1.00 96.94 89 GLY A CA 1
ATOM 700 C C . GLY A 1 89 ? -17.735 0.611 -4.230 1.00 96.94 89 GLY A C 1
ATOM 701 O O . GLY A 1 89 ? -18.924 0.453 -4.485 1.00 96.94 89 GLY A O 1
ATOM 702 N N . LEU A 1 90 ? -16.771 -0.041 -4.888 1.00 97.50 90 LEU A N 1
ATOM 703 C CA . LEU A 1 90 ? -17.031 -0.975 -5.990 1.00 97.50 90 LEU A CA 1
ATOM 704 C C . LEU A 1 90 ? -17.678 -2.284 -5.524 1.00 97.50 90 LEU A C 1
ATOM 706 O O . LEU A 1 90 ? -18.452 -2.876 -6.268 1.00 97.50 90 LEU A O 1
ATOM 710 N N . PHE A 1 91 ? -17.370 -2.729 -4.305 1.00 96.50 91 PHE A N 1
ATOM 711 C CA . PHE A 1 91 ? -17.863 -3.983 -3.732 1.00 96.50 91 PHE A CA 1
ATOM 712 C C . PHE A 1 91 ? -18.584 -3.727 -2.403 1.00 96.50 91 PHE A C 1
ATOM 714 O O . PHE A 1 91 ? -18.273 -4.340 -1.376 1.00 96.50 91 PHE A O 1
ATOM 721 N N . ALA A 1 92 ? -19.545 -2.800 -2.423 1.00 94.75 92 ALA A N 1
ATOM 722 C CA . ALA A 1 92 ? -20.295 -2.390 -1.238 1.00 94.75 92 ALA A CA 1
ATOM 723 C C . ALA A 1 92 ? -20.978 -3.578 -0.540 1.00 94.75 92 ALA A C 1
ATOM 725 O O . ALA A 1 92 ? -20.902 -3.676 0.680 1.00 94.75 92 ALA A O 1
ATOM 726 N N . ASP A 1 93 ? -21.520 -4.536 -1.298 1.00 95.38 93 ASP A N 1
ATOM 727 C CA . ASP A 1 93 ? -22.173 -5.743 -0.763 1.00 95.38 93 ASP A CA 1
ATOM 728 C C . ASP A 1 93 ? -21.272 -6.556 0.179 1.00 95.38 93 ASP A C 1
ATOM 730 O O . ASP A 1 93 ? -21.755 -7.275 1.050 1.00 95.38 93 ASP A O 1
ATOM 734 N N . ARG A 1 94 ? -19.949 -6.446 0.004 1.00 93.69 94 ARG A N 1
ATOM 735 C CA . ARG A 1 94 ? -18.955 -7.154 0.812 1.00 93.69 94 ARG A CA 1
ATOM 736 C C . ARG A 1 94 ? -18.293 -6.268 1.862 1.00 93.69 94 ARG A C 1
ATOM 738 O O . ARG A 1 94 ? -17.982 -6.749 2.945 1.00 93.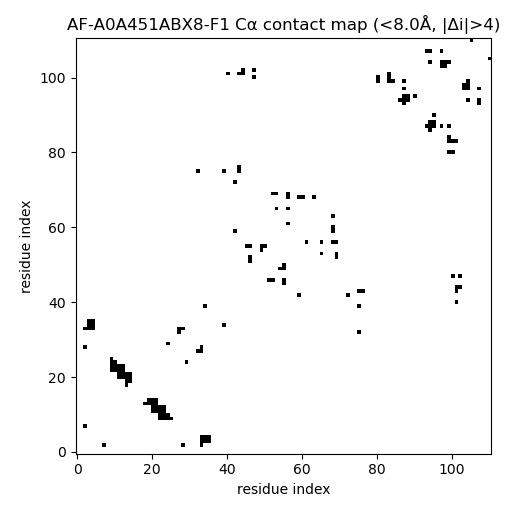69 94 ARG A O 1
ATOM 745 N N . PHE A 1 95 ? -18.051 -4.993 1.554 1.00 96.50 95 PHE A N 1
ATOM 746 C CA . PHE A 1 95 ? -17.210 -4.117 2.378 1.00 96.50 95 PHE A CA 1
ATOM 747 C C . PHE A 1 95 ? -17.939 -2.898 2.968 1.00 96.50 95 PHE A C 1
ATOM 749 O O . PHE A 1 95 ? -17.275 -2.035 3.548 1.00 96.50 95 PHE A O 1
ATOM 756 N N . ALA A 1 96 ? -19.270 -2.791 2.864 1.00 92.69 96 ALA A N 1
ATOM 757 C CA . ALA A 1 96 ? -20.047 -1.639 3.353 1.00 92.69 96 ALA A CA 1
ATOM 758 C C . ALA A 1 96 ? -19.729 -1.248 4.807 1.00 92.69 96 ALA A C 1
ATOM 760 O O . ALA A 1 96 ? -19.534 -0.062 5.079 1.00 92.69 96 ALA A O 1
ATOM 761 N N . ASP A 1 97 ? -19.522 -2.222 5.694 1.00 93.56 97 ASP A N 1
ATOM 762 C CA . ASP A 1 97 ? -19.194 -1.988 7.111 1.00 93.56 97 ASP A CA 1
ATOM 763 C C . ASP A 1 97 ? -17.698 -2.150 7.436 1.00 93.56 97 ASP A C 1
ATOM 765 O O . ASP A 1 97 ? -17.259 -1.957 8.567 1.00 93.56 97 ASP A O 1
ATOM 769 N N . CYS A 1 98 ? -16.874 -2.461 6.433 1.00 95.81 98 CYS A N 1
ATOM 770 C CA . CYS A 1 98 ? -15.436 -2.632 6.607 1.00 95.81 98 CYS A CA 1
ATOM 771 C C . CYS A 1 98 ? -14.735 -1.278 6.799 1.00 95.81 98 CYS A C 1
ATOM 773 O O . CYS A 1 98 ? -14.894 -0.365 5.980 1.00 95.81 98 CYS A O 1
ATOM 775 N N . ALA A 1 99 ? -13.922 -1.132 7.845 1.00 96.31 99 ALA A N 1
ATOM 776 C CA . ALA A 1 99 ? -13.065 0.043 7.983 1.00 96.31 99 ALA A CA 1
ATOM 777 C C . ALA A 1 99 ? -12.083 0.141 6.798 1.00 96.31 99 ALA A C 1
ATOM 779 O O . ALA A 1 99 ? -11.714 -0.865 6.192 1.00 96.31 99 ALA A O 1
ATOM 780 N N . VAL A 1 100 ? -11.656 1.360 6.454 1.00 96.75 100 VAL A N 1
ATOM 781 C CA . VAL A 1 100 ? -10.695 1.614 5.362 1.00 96.75 100 VAL A CA 1
ATOM 782 C C . VAL A 1 100 ? -9.267 1.382 5.869 1.00 96.75 100 VAL A C 1
ATOM 784 O O . VAL A 1 100 ? -8.457 2.306 5.941 1.00 96.75 100 VAL A O 1
ATOM 787 N N . THR A 1 101 ? -8.997 0.148 6.279 1.00 96.69 101 THR A N 1
ATOM 788 C CA . THR A 1 101 ? -7.711 -0.328 6.795 1.00 96.69 101 THR A CA 1
ATOM 789 C C . THR A 1 101 ? -7.399 -1.694 6.200 1.00 96.69 101 THR A C 1
ATOM 791 O O . THR A 1 101 ? -8.318 -2.457 5.890 1.00 96.69 101 THR A O 1
ATOM 794 N N . ILE A 1 102 ? -6.117 -2.025 6.036 1.00 96.00 102 ILE A N 1
ATOM 795 C CA . ILE A 1 102 ? -5.730 -3.350 5.538 1.00 96.00 102 ILE A CA 1
ATOM 796 C C . ILE A 1 102 ? -6.218 -4.420 6.513 1.00 96.00 102 ILE A C 1
ATOM 798 O O . ILE A 1 102 ? -6.817 -5.393 6.072 1.00 96.00 102 ILE A O 1
ATOM 802 N N . LEU A 1 103 ? -6.064 -4.215 7.827 1.00 96.25 103 LEU A N 1
ATOM 803 C CA . LEU A 1 103 ? -6.482 -5.206 8.826 1.00 96.25 103 LEU A CA 1
ATOM 804 C C . LEU A 1 103 ? -7.978 -5.548 8.758 1.00 96.25 103 LEU A C 1
ATOM 806 O O . LEU A 1 103 ? -8.345 -6.716 8.881 1.00 96.25 103 LEU A O 1
ATOM 810 N N . ALA A 1 104 ? -8.848 -4.559 8.536 1.00 96.44 104 ALA A N 1
ATOM 811 C CA . ALA A 1 104 ? -10.283 -4.815 8.425 1.00 96.44 104 ALA A CA 1
ATOM 812 C C . ALA A 1 104 ? -10.630 -5.551 7.123 1.00 96.44 104 ALA A C 1
ATOM 814 O O . ALA A 1 104 ? -11.437 -6.482 7.133 1.00 96.44 104 ALA A O 1
ATOM 815 N N . PHE A 1 105 ? -9.989 -5.172 6.012 1.00 96.69 105 PHE A N 1
ATOM 816 C CA . PHE A 1 105 ? -10.166 -5.857 4.733 1.00 96.69 105 PHE A CA 1
ATOM 817 C C . PHE A 1 105 ? -9.675 -7.307 4.805 1.00 96.69 105 PHE A C 1
ATOM 819 O O . PHE A 1 105 ? -10.398 -8.204 4.383 1.00 96.69 105 PHE A O 1
ATOM 826 N N . SER A 1 106 ? -8.502 -7.550 5.392 1.00 94.50 106 SER A N 1
ATOM 827 C CA . SER A 1 106 ? -7.950 -8.887 5.639 1.00 94.50 106 SER A CA 1
ATOM 828 C C . SER A 1 106 ? -8.908 -9.753 6.459 1.00 94.50 106 SER A C 1
ATOM 830 O O . SER A 1 106 ? -9.268 -10.846 6.024 1.00 94.50 106 SER A O 1
ATOM 832 N N . ALA A 1 107 ? -9.448 -9.223 7.563 1.00 95.06 107 ALA A N 1
ATOM 833 C CA . ALA A 1 107 ? -10.441 -9.928 8.375 1.00 95.06 107 ALA A CA 1
ATOM 834 C C . ALA A 1 107 ? -11.721 -10.275 7.588 1.00 95.06 107 ALA A C 1
ATOM 836 O O . ALA A 1 107 ? -12.246 -11.378 7.715 1.00 95.06 107 ALA A O 1
ATOM 837 N N . CYS A 1 108 ? -12.207 -9.365 6.737 1.00 94.94 108 CYS A N 1
ATOM 838 C CA . CYS A 1 108 ? -13.363 -9.607 5.865 1.00 94.94 108 CYS A CA 1
ATOM 839 C C . CYS A 1 108 ? -13.077 -10.650 4.763 1.00 94.94 108 CYS A C 1
ATOM 841 O O . CYS A 1 108 ? -13.972 -11.371 4.311 1.00 94.94 108 CYS A O 1
ATOM 843 N N . LEU A 1 109 ? -11.828 -10.727 4.303 1.00 94.00 109 LEU A N 1
ATOM 844 C CA . LEU A 1 109 ? -11.379 -11.670 3.281 1.00 94.00 109 LEU A CA 1
ATOM 845 C C . LEU A 1 109 ? -10.983 -13.043 3.851 1.00 94.00 109 LEU A C 1
ATOM 847 O O . LEU A 1 109 ? -10.981 -14.010 3.091 1.00 94.00 109 LEU A O 1
ATOM 851 N N . GLY A 1 110 ? -10.695 -13.137 5.152 1.00 94.00 110 GLY A N 1
ATOM 852 C CA . GLY A 1 110 ? -10.234 -14.359 5.816 1.00 94.00 110 GLY A CA 1
ATOM 853 C C . GLY A 1 110 ? -8.753 -14.672 5.575 1.00 94.00 110 GLY A C 1
ATOM 854 O O . GLY A 1 110 ? -8.397 -15.848 5.506 1.00 94.00 110 GLY A O 1
ATOM 855 N N . VAL A 1 111 ? -7.917 -13.638 5.409 1.00 87.94 111 VAL A N 1
ATOM 856 C CA . VAL A 1 111 ? -6.458 -13.735 5.187 1.00 87.94 111 VAL A CA 1
ATOM 857 C C . VAL A 1 111 ? -5.663 -12.971 6.233 1.00 87.94 111 VAL A C 1
ATOM 859 O O . VAL A 1 111 ? -6.226 -12.024 6.824 1.00 87.94 111 VAL A O 1
#

Radius of gyration: 18.07 Å; Cα contacts (8 Å, |Δi|>4): 90; chains: 1; bounding box: 42×28×57 Å

Foldseek 3Di:
DDAPPPPDDWDWDADPVVRDIDTDDPVCRVVVLGDDPVLLLVLQVLQVPDPHNQRSLVVNCVPDDSVVSSVSSVSSVVVLLVVLVVVCVVPVVQCVPFDSGPVSVCVSVVD

Organism: NCBI:txid2126343

pLDDT: mean 86.3, std 11.3, range [40.34, 97.62]